Protein AF-A0A392MYW1-F1 (afdb_monomer_lite)

Foldseek 3Di:
DQLFAQDDDPVLCVVNDDDDVVLLVCLCVVLLVCLQPDDDFLVVNVCVQVVRVSSVVNVVSVVSSVVVNCVSNDDDPVSVVLVVVLVVVCVVCVVVSNQVVFWNSNLVVVLVVLVVQLNVRNNVSDPVCPVVNVVSVVVNSCSCPPPTGDPVPD

Organism: NCBI:txid97028

pLDDT: mean 86.62, std 12.48, range [35.97, 96.0]

Radius of gyration: 15.98 Å; chains: 1; bounding box: 40×27×40 Å

Sequence (154 aa):
MDLMMMPVSSELFSGKVLWPIFLLANKFSTALTIAKDFEGKEEALVRKISKDKYMFYAVRECYQSLKYVLEILIVGSQEKRIIRDILSEIEKSIEETTLLKNFNMKVLPALHVKVIELAELLIEGDKDNRHKVAKALLDMFELVTNDMMDDSRY

Secondary structure (DSSP, 8-state):
--TTS----GGGGTT-----HHHHTTHHHHHHHHHHT--S-HHHHHHHHHTSHHHHHHHHHHHHHHHHHHHHH---HHHHHHHHHHHHHHHHHHHTT-HHHHB-TTSHHHHHHHHHHHHHHHHH--GGGHHHHHHHHHHHHHIIIIIIB--TT-

InterPro domains:
  IPR058851 Callose synthase, helical domain [PF25968] (20-152)

Structure (mmCIF, N/CA/C/O backbone):
data_AF-A0A392MYW1-F1
#
_entry.id   AF-A0A392MYW1-F1
#
loop_
_atom_site.group_PDB
_atom_site.id
_atom_site.type_symbol
_atom_site.label_atom_id
_atom_site.label_alt_id
_atom_site.label_comp_id
_atom_site.label_asym_id
_atom_site.label_entity_id
_atom_site.label_seq_id
_atom_site.pdbx_PDB_ins_code
_atom_site.Cartn_x
_atom_site.Cartn_y
_atom_site.Cartn_z
_atom_site.occupancy
_atom_site.B_iso_or_equiv
_atom_site.auth_seq_id
_atom_site.auth_comp_id
_atom_site.auth_asym_id
_atom_site.auth_atom_id
_atom_site.pdbx_PDB_model_num
ATOM 1 N N . MET A 1 1 ? 18.291 9.947 -16.532 1.00 43.84 1 MET A N 1
ATOM 2 C CA . MET A 1 1 ? 17.113 9.283 -17.148 1.00 43.84 1 MET A CA 1
ATOM 3 C C . MET A 1 1 ? 17.084 7.912 -16.506 1.00 43.84 1 MET A C 1
ATOM 5 O O . MET A 1 1 ? 17.708 6.990 -17.010 1.00 43.84 1 MET A O 1
ATOM 9 N N . ASP A 1 2 ? 16.449 7.836 -15.340 1.00 56.50 2 ASP A N 1
ATOM 10 C CA . ASP A 1 2 ? 16.609 6.738 -14.374 1.00 56.50 2 ASP A CA 1
ATOM 11 C C . ASP A 1 2 ? 15.255 6.089 -14.079 1.00 56.50 2 ASP A C 1
ATOM 13 O O . ASP A 1 2 ? 14.973 5.666 -12.968 1.00 56.50 2 ASP A O 1
ATOM 17 N N . LEU A 1 3 ? 14.397 6.018 -15.103 1.00 58.12 3 LEU A N 1
ATOM 18 C CA . LEU A 1 3 ? 13.005 5.558 -15.010 1.00 58.12 3 LEU A CA 1
ATOM 19 C C . LEU A 1 3 ? 12.863 4.077 -14.589 1.00 58.12 3 LEU A C 1
ATOM 21 O O . LEU A 1 3 ? 11.754 3.585 -14.438 1.00 58.12 3 LEU A O 1
ATOM 25 N N . MET A 1 4 ? 13.985 3.373 -14.429 1.00 66.00 4 MET A N 1
ATOM 26 C CA . MET A 1 4 ? 14.090 1.944 -14.126 1.00 66.00 4 MET A CA 1
ATOM 27 C C . MET A 1 4 ? 14.947 1.661 -12.888 1.00 66.00 4 MET A C 1
ATOM 29 O O . MET A 1 4 ? 15.227 0.506 -12.598 1.00 66.00 4 MET A O 1
ATOM 33 N N . MET A 1 5 ? 15.379 2.706 -12.185 1.00 65.94 5 MET A N 1
ATOM 34 C CA . MET A 1 5 ? 16.123 2.590 -10.939 1.00 65.94 5 MET A CA 1
ATOM 35 C C . MET A 1 5 ? 15.220 3.010 -9.789 1.00 65.94 5 MET A C 1
ATOM 37 O O . MET A 1 5 ? 14.347 3.866 -9.957 1.00 65.94 5 MET A O 1
ATOM 41 N N . MET A 1 6 ? 15.476 2.474 -8.598 1.00 75.44 6 MET A N 1
ATOM 42 C CA . MET A 1 6 ? 14.918 3.041 -7.377 1.00 75.44 6 MET A CA 1
ATOM 43 C C . MET A 1 6 ? 15.258 4.539 -7.343 1.00 75.44 6 MET A C 1
ATOM 45 O O . MET A 1 6 ? 16.438 4.889 -7.456 1.00 75.44 6 MET A O 1
ATOM 49 N N . PRO A 1 7 ? 14.275 5.445 -7.208 1.00 64.38 7 PRO A N 1
ATOM 50 C CA . PRO A 1 7 ? 14.600 6.844 -7.024 1.00 64.38 7 PRO A CA 1
ATOM 51 C C . PRO A 1 7 ? 15.378 6.976 -5.712 1.00 64.38 7 PRO A C 1
ATOM 53 O O . PRO A 1 7 ? 14.924 6.512 -4.668 1.00 64.38 7 PRO A O 1
ATOM 56 N N . VAL A 1 8 ? 16.560 7.594 -5.770 1.00 63.81 8 VAL A N 1
ATOM 57 C CA . VAL A 1 8 ? 17.413 7.894 -4.606 1.00 63.81 8 VAL A CA 1
ATOM 58 C C . VAL A 1 8 ? 17.746 9.390 -4.614 1.00 63.81 8 VAL A C 1
ATOM 60 O O . VAL A 1 8 ? 18.898 9.798 -4.693 1.00 63.81 8 VAL A O 1
ATOM 63 N N . SER A 1 9 ? 16.727 10.250 -4.633 1.00 56.72 9 SER A N 1
ATOM 64 C CA . SER A 1 9 ? 16.914 11.698 -4.523 1.00 56.72 9 SER A CA 1
ATOM 65 C C . SER A 1 9 ? 16.953 12.134 -3.054 1.00 56.72 9 SER A C 1
ATOM 67 O O . SER A 1 9 ? 16.200 11.650 -2.215 1.00 56.72 9 SER A O 1
ATOM 69 N N . SER A 1 10 ? 17.790 13.115 -2.722 1.00 55.34 10 SER A N 1
ATOM 70 C CA . SER A 1 10 ? 17.700 13.854 -1.449 1.00 55.34 10 SER A CA 1
ATOM 71 C C . SER A 1 10 ? 16.330 14.533 -1.264 1.00 55.34 10 SER A C 1
ATOM 73 O O . SER A 1 10 ? 15.911 14.813 -0.142 1.00 55.34 10 SER A O 1
ATOM 75 N N . GLU A 1 11 ? 15.603 14.740 -2.363 1.00 53.66 11 GLU A N 1
ATOM 76 C CA . GLU A 1 11 ? 14.234 15.253 -2.422 1.00 53.66 11 GLU A CA 1
ATOM 77 C C . GLU A 1 11 ? 13.181 14.249 -1.911 1.00 53.66 11 GLU A C 1
ATOM 79 O O . GLU A 1 11 ? 12.173 14.696 -1.368 1.00 53.66 11 GLU A O 1
ATOM 84 N N . LEU A 1 12 ? 13.420 12.924 -1.980 1.00 53.72 12 LEU A N 1
ATOM 85 C CA . LEU A 1 12 ? 12.542 11.882 -1.394 1.00 53.72 12 LEU A CA 1
ATOM 86 C C . LEU A 1 12 ? 12.238 12.123 0.083 1.00 53.72 12 LEU A C 1
ATOM 88 O O . LEU A 1 12 ? 11.158 11.795 0.582 1.00 53.72 12 LEU A O 1
ATOM 92 N N . PHE A 1 13 ? 13.239 12.651 0.781 1.00 55.78 13 PHE A N 1
ATOM 93 C CA . PHE A 1 13 ? 13.281 12.742 2.233 1.00 55.78 13 PHE A CA 1
ATOM 94 C C . PHE A 1 13 ? 13.339 14.191 2.716 1.00 55.78 13 PHE A C 1
ATOM 96 O O . PHE A 1 13 ? 13.375 14.436 3.922 1.00 55.78 13 PHE A O 1
ATOM 103 N N . SER A 1 14 ? 13.314 15.164 1.799 1.00 55.22 14 SER A N 1
ATOM 104 C CA . SER A 1 14 ? 13.316 16.580 2.156 1.00 55.22 14 SER A CA 1
ATOM 105 C C . SER A 1 14 ? 12.050 16.908 2.953 1.00 55.22 14 SER A C 1
ATOM 107 O O . SER A 1 14 ? 10.932 16.841 2.445 1.00 55.22 14 SER A O 1
ATOM 109 N N . GLY A 1 15 ? 12.222 17.183 4.248 1.00 61.62 15 GLY A N 1
ATOM 110 C CA . GLY A 1 15 ? 11.127 17.454 5.185 1.00 61.62 15 GLY A CA 1
ATOM 111 C C . GLY A 1 15 ? 10.420 16.219 5.764 1.00 61.62 15 GLY A C 1
ATOM 112 O O . GLY A 1 15 ? 9.468 16.387 6.526 1.00 61.62 15 GLY A O 1
ATOM 113 N N . LYS A 1 16 ? 10.869 14.992 5.461 1.00 66.00 16 LYS A N 1
ATOM 114 C CA . LYS A 1 16 ? 10.334 13.756 6.058 1.00 66.00 16 LYS A CA 1
ATOM 115 C C . LYS A 1 16 ? 11.367 13.148 7.007 1.00 66.00 16 LYS A C 1
ATOM 117 O O . LYS A 1 16 ? 12.503 12.890 6.625 1.00 66.00 16 LYS A O 1
ATOM 122 N N . VAL A 1 17 ? 10.968 12.917 8.258 1.00 68.31 17 VAL A N 1
ATOM 123 C CA . VAL A 1 17 ? 11.762 12.108 9.192 1.00 68.31 17 VAL A CA 1
ATOM 124 C C . VAL A 1 17 ? 11.755 10.685 8.652 1.00 68.31 17 VAL A C 1
ATOM 126 O O . VAL A 1 17 ? 10.673 10.145 8.465 1.00 68.31 17 VAL A O 1
ATOM 129 N N . LEU A 1 18 ? 12.935 10.126 8.385 1.00 76.69 18 LEU A N 1
ATOM 130 C CA . LEU A 1 18 ? 13.121 8.697 8.166 1.00 76.69 18 LEU A CA 1
ATOM 131 C C . LEU A 1 18 ? 13.545 8.064 9.480 1.00 76.69 18 LEU A C 1
ATOM 133 O O . LEU A 1 18 ? 14.651 8.319 9.970 1.00 76.69 18 LEU A O 1
ATOM 137 N N . TRP A 1 19 ? 12.681 7.245 10.066 1.00 81.38 19 TRP A N 1
ATOM 138 C CA . TRP A 1 19 ? 13.060 6.515 11.262 1.00 81.38 19 TRP A CA 1
ATOM 139 C C . TRP A 1 19 ? 14.113 5.455 10.921 1.00 81.38 19 TR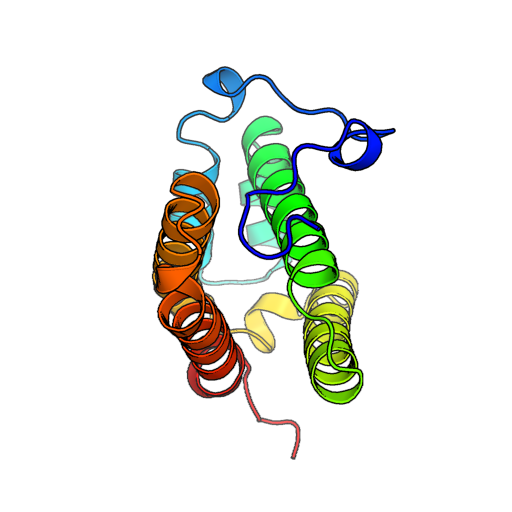P A C 1
ATOM 141 O O . TRP A 1 19 ? 13.972 4.718 9.943 1.00 81.38 19 TRP A O 1
ATOM 151 N N . PRO A 1 20 ? 15.174 5.333 11.736 1.00 83.25 20 PRO A N 1
ATOM 152 C CA . PRO A 1 20 ? 16.135 4.253 11.592 1.00 83.25 20 PRO A CA 1
ATOM 153 C C . PRO A 1 20 ? 15.453 2.885 11.469 1.00 83.25 20 PRO A C 1
ATOM 155 O O . PRO A 1 20 ? 14.607 2.537 12.293 1.00 83.25 20 PRO A O 1
ATOM 158 N N . ILE A 1 21 ? 15.863 2.086 10.477 1.00 82.81 21 ILE A N 1
ATOM 159 C CA . ILE A 1 21 ? 15.223 0.801 10.132 1.00 82.81 21 ILE A CA 1
ATOM 160 C C . ILE A 1 21 ? 15.099 -0.124 11.350 1.00 82.81 21 ILE A C 1
ATOM 162 O O . ILE A 1 21 ? 14.087 -0.798 11.512 1.00 82.81 21 ILE A O 1
ATOM 166 N N . PHE A 1 22 ? 16.083 -0.123 12.255 1.00 85.69 22 PHE A N 1
ATOM 167 C CA . PHE A 1 22 ? 16.040 -0.949 13.465 1.00 85.69 22 PHE A CA 1
ATOM 168 C C . PHE A 1 22 ? 14.883 -0.591 14.419 1.00 85.69 22 PHE A C 1
ATOM 170 O O . PHE A 1 22 ? 14.426 -1.456 15.158 1.00 85.69 22 PHE A O 1
ATOM 177 N N . LEU A 1 23 ? 14.384 0.652 14.400 1.00 85.56 23 LEU A N 1
ATOM 178 C CA . LEU A 1 23 ? 13.204 1.070 15.172 1.00 85.56 23 LEU A CA 1
ATOM 179 C C . LEU A 1 23 ? 11.900 0.595 14.524 1.00 85.56 23 LEU A C 1
ATOM 181 O O . LEU A 1 23 ? 10.906 0.375 15.216 1.00 85.56 23 LEU A O 1
ATOM 185 N N . LEU A 1 24 ? 11.915 0.434 13.200 1.00 87.56 24 LEU A N 1
ATOM 186 C CA . LEU A 1 24 ? 10.778 -0.018 12.399 1.00 87.56 24 LEU A CA 1
ATOM 187 C C . LEU A 1 24 ? 10.769 -1.535 12.179 1.00 87.56 24 LEU A C 1
ATOM 189 O O . LEU A 1 24 ? 9.783 -2.076 11.673 1.00 87.56 24 LEU A O 1
ATOM 193 N N . ALA A 1 25 ? 11.850 -2.225 12.554 1.00 85.56 25 ALA A N 1
ATOM 194 C CA . ALA A 1 25 ? 11.999 -3.663 12.402 1.00 85.56 25 ALA A CA 1
ATOM 195 C C . ALA A 1 25 ? 10.776 -4.378 12.985 1.00 85.56 25 ALA A C 1
ATOM 197 O O . ALA A 1 25 ? 10.383 -4.091 14.110 1.00 85.56 25 ALA A O 1
ATOM 198 N N . ASN A 1 26 ? 10.170 -5.274 12.199 1.00 88.44 26 ASN A N 1
ATOM 199 C CA . ASN A 1 26 ? 8.911 -5.990 12.462 1.00 88.44 26 ASN A CA 1
ATOM 200 C C . ASN A 1 26 ? 7.631 -5.145 12.611 1.00 88.44 26 ASN A C 1
ATOM 202 O O . ASN A 1 26 ? 6.538 -5.714 12.590 1.00 88.44 26 ASN A O 1
ATOM 206 N N . LYS A 1 27 ? 7.723 -3.816 12.729 1.00 93.19 27 LYS A N 1
ATOM 207 C CA . LYS A 1 27 ? 6.573 -2.943 12.992 1.00 93.19 27 LYS A CA 1
ATOM 208 C C . LYS A 1 27 ? 5.611 -2.906 11.820 1.00 93.19 27 LYS A C 1
ATOM 210 O O . LYS A 1 27 ? 4.412 -3.077 12.020 1.00 93.19 27 LYS A O 1
ATOM 215 N N . PHE A 1 28 ? 6.144 -2.760 10.609 1.00 91.62 28 PHE A N 1
ATOM 216 C CA . PHE A 1 28 ? 5.336 -2.783 9.395 1.00 91.62 28 PHE A CA 1
ATOM 217 C C . PHE A 1 28 ? 4.630 -4.132 9.216 1.00 91.62 28 PHE A C 1
ATOM 219 O O . PHE A 1 28 ? 3.412 -4.177 9.090 1.00 91.62 28 PHE A O 1
ATOM 226 N N . SER A 1 29 ? 5.372 -5.242 9.298 1.00 91.81 29 SER A N 1
ATOM 227 C CA . SER A 1 29 ? 4.802 -6.590 9.171 1.00 91.81 29 SER A CA 1
ATOM 228 C C . SER A 1 29 ? 3.747 -6.879 10.244 1.00 91.81 29 SER A C 1
ATOM 230 O O . SER A 1 29 ? 2.724 -7.488 9.954 1.00 91.81 29 SER A O 1
ATOM 232 N N . THR A 1 30 ? 3.951 -6.395 11.473 1.00 94.88 30 THR A N 1
ATOM 233 C CA . THR A 1 30 ? 2.952 -6.510 12.545 1.00 94.88 30 THR A CA 1
ATOM 234 C C . THR A 1 30 ? 1.701 -5.689 12.230 1.00 94.88 30 THR A C 1
ATOM 236 O O . THR A 1 30 ? 0.593 -6.195 12.392 1.00 94.88 30 THR A O 1
ATOM 239 N N . ALA A 1 31 ? 1.855 -4.449 11.753 1.00 96.00 31 ALA A N 1
ATOM 240 C CA . ALA A 1 31 ? 0.731 -3.606 11.345 1.00 96.00 31 ALA A CA 1
ATOM 241 C C . ALA A 1 31 ? -0.075 -4.243 10.206 1.00 96.00 31 ALA A C 1
ATOM 243 O O . ALA A 1 31 ? -1.302 -4.246 10.255 1.00 96.00 31 ALA A O 1
ATOM 244 N N . LEU A 1 32 ? 0.618 -4.828 9.226 1.00 95.12 32 LEU A N 1
ATOM 245 C CA . LEU A 1 32 ? 0.024 -5.533 8.095 1.00 95.12 32 LEU A CA 1
ATOM 246 C C . LEU A 1 32 ? -0.846 -6.708 8.561 1.00 95.12 32 LEU A C 1
ATOM 248 O O . LEU A 1 32 ? -2.001 -6.812 8.156 1.00 95.12 32 LEU A O 1
ATOM 252 N N . THR A 1 33 ? -0.327 -7.553 9.459 1.00 95.31 33 THR A N 1
ATOM 253 C CA . THR A 1 33 ? -1.097 -8.658 10.055 1.00 95.31 33 THR A CA 1
ATOM 254 C C . THR A 1 33 ? -2.283 -8.144 10.865 1.00 95.31 33 THR A C 1
ATOM 256 O O . THR A 1 33 ? -3.388 -8.660 10.731 1.00 95.31 33 THR A O 1
ATOM 259 N N . ILE A 1 34 ? -2.084 -7.091 11.671 1.00 95.81 34 ILE A N 1
ATOM 260 C CA . ILE A 1 34 ? -3.171 -6.477 12.440 1.00 95.81 34 ILE A CA 1
ATOM 261 C C . ILE A 1 34 ? -4.286 -6.003 11.513 1.00 95.81 34 ILE A C 1
ATOM 263 O O . ILE A 1 34 ? -5.432 -6.269 11.837 1.00 95.81 34 ILE A O 1
ATOM 267 N N . ALA A 1 35 ? -3.966 -5.315 10.412 1.00 95.19 35 ALA A N 1
ATOM 268 C CA . ALA A 1 35 ? -4.949 -4.783 9.471 1.00 95.19 35 ALA A CA 1
ATOM 269 C C . ALA A 1 35 ? -5.699 -5.893 8.724 1.00 95.19 35 ALA A C 1
ATOM 271 O O . ALA A 1 35 ? -6.920 -5.830 8.607 1.00 95.19 35 ALA A O 1
ATOM 272 N N . LYS A 1 36 ? -4.980 -6.924 8.266 1.00 94.94 36 LYS A N 1
ATOM 273 C CA . LYS A 1 36 ? -5.550 -8.080 7.561 1.00 94.94 36 LYS A CA 1
ATOM 274 C C . LYS A 1 36 ? -6.597 -8.816 8.403 1.00 94.94 36 LYS A C 1
ATOM 276 O O . LYS A 1 36 ? -7.668 -9.142 7.898 1.00 94.94 36 LYS A O 1
ATOM 281 N N . ASP A 1 37 ? -6.268 -9.084 9.664 1.00 94.56 37 ASP A N 1
ATOM 282 C CA . ASP A 1 37 ? -7.102 -9.875 10.574 1.00 94.56 37 ASP A CA 1
ATOM 283 C C . ASP A 1 37 ? -8.002 -8.982 11.454 1.00 94.56 37 ASP A C 1
ATOM 285 O O . ASP A 1 37 ? -8.554 -9.437 12.459 1.00 94.56 37 ASP A O 1
ATOM 289 N N . PHE A 1 38 ? -8.116 -7.684 11.137 1.00 94.75 38 PHE A N 1
ATOM 290 C CA . PHE A 1 38 ? -8.897 -6.759 11.946 1.00 94.75 38 PHE A CA 1
ATOM 291 C C . PHE A 1 38 ? -10.395 -6.936 11.711 1.00 94.75 38 PHE A C 1
ATOM 293 O O . PHE A 1 38 ? -10.884 -6.828 10.590 1.00 94.75 38 PHE A O 1
ATOM 300 N N . GLU A 1 39 ? -11.136 -7.078 12.804 1.00 91.00 39 GLU A N 1
ATOM 301 C CA . GLU A 1 39 ? -12.591 -7.021 12.813 1.00 91.00 39 GLU A CA 1
ATOM 302 C C . GLU A 1 39 ? -13.046 -5.949 13.807 1.00 91.00 39 GLU A C 1
ATOM 304 O O . GLU A 1 39 ? -12.546 -5.861 14.933 1.00 91.00 39 GLU A O 1
ATOM 309 N N . GLY A 1 40 ? -14.001 -5.116 13.394 1.00 91.94 40 GLY A N 1
ATOM 310 C CA . GLY A 1 40 ? -14.576 -4.064 14.226 1.00 91.94 40 GLY A CA 1
ATOM 311 C C . GLY A 1 40 ? -14.519 -2.686 13.578 1.00 91.94 40 GLY A C 1
ATOM 312 O O . GLY A 1 40 ? -14.408 -2.551 12.363 1.00 91.94 40 GLY A O 1
ATOM 313 N N . LYS A 1 41 ? -14.627 -1.644 14.408 1.00 92.56 41 LYS A N 1
ATOM 314 C CA . LYS A 1 41 ? -14.648 -0.256 13.936 1.00 92.56 41 LYS A CA 1
ATOM 315 C C . LYS A 1 41 ? -13.245 0.265 13.633 1.00 92.56 41 LYS A C 1
ATOM 317 O O . LYS A 1 41 ? -12.301 -0.017 14.374 1.00 92.56 41 LYS A O 1
ATOM 322 N N . GLU A 1 42 ? -13.127 1.086 12.600 1.00 92.62 42 GLU A N 1
ATOM 323 C CA . GLU A 1 42 ? -11.854 1.630 12.128 1.00 92.62 42 GLU A CA 1
ATOM 324 C C . GLU A 1 42 ? -11.112 2.458 13.184 1.00 92.62 42 GLU A C 1
ATOM 326 O O . GLU A 1 42 ? -9.893 2.345 13.306 1.00 92.62 42 GLU A O 1
ATOM 331 N N . GLU A 1 43 ? -11.811 3.186 14.059 1.00 93.44 43 GLU A N 1
ATOM 332 C CA . GLU A 1 43 ? -11.150 3.951 15.122 1.00 93.44 43 GLU A CA 1
ATOM 333 C C . GLU A 1 43 ? -10.407 3.033 16.101 1.00 93.44 43 GLU A C 1
ATOM 335 O O . GLU A 1 43 ? -9.406 3.425 16.703 1.00 93.44 43 GLU A O 1
ATOM 340 N N . ALA A 1 44 ? -10.881 1.796 16.287 1.00 94.75 44 ALA A N 1
ATOM 341 C CA . ALA A 1 44 ? -10.188 0.810 17.106 1.00 94.75 44 ALA A CA 1
ATOM 342 C C . ALA A 1 44 ? -8.936 0.259 16.403 1.00 94.75 44 ALA A C 1
ATOM 344 O O . ALA A 1 44 ? -7.933 0.037 17.086 1.00 94.75 44 ALA A O 1
ATOM 345 N N . LEU A 1 45 ? -8.948 0.119 15.072 1.00 94.00 45 LEU A N 1
ATOM 346 C CA . LEU A 1 45 ? -7.757 -0.228 14.291 1.00 94.00 45 LEU A CA 1
ATOM 347 C C . LEU A 1 45 ? -6.711 0.882 14.386 1.00 94.00 45 LEU A C 1
ATOM 349 O O . LEU A 1 45 ? -5.566 0.616 14.756 1.00 94.00 45 LEU A O 1
ATOM 353 N N . VAL A 1 46 ? -7.120 2.130 14.138 1.00 92.19 46 VAL A N 1
ATOM 354 C CA . VAL A 1 46 ? -6.238 3.300 14.223 1.00 92.19 46 VAL A CA 1
ATOM 355 C C . VAL A 1 46 ? -5.628 3.401 15.618 1.00 92.19 46 VAL A C 1
ATOM 357 O O . VAL A 1 46 ? -4.411 3.535 15.737 1.00 92.19 46 VAL A O 1
ATOM 360 N N . ARG A 1 47 ? -6.418 3.244 16.690 1.00 93.75 47 ARG A N 1
ATOM 361 C CA . ARG A 1 47 ? -5.888 3.191 18.066 1.00 93.75 47 ARG A CA 1
ATOM 362 C C . ARG A 1 47 ? -4.907 2.039 18.283 1.00 93.75 47 ARG A C 1
ATOM 364 O O . ARG A 1 47 ? -3.905 2.229 18.969 1.00 93.75 47 ARG A O 1
ATOM 371 N N . LYS A 1 48 ? -5.175 0.854 17.725 1.00 94.56 48 LYS A N 1
ATOM 372 C CA . LYS A 1 48 ? -4.312 -0.327 17.874 1.00 94.56 48 LYS A CA 1
ATOM 373 C C . LYS A 1 48 ? -2.955 -0.126 17.199 1.00 94.56 48 LYS A C 1
ATOM 375 O O . LYS A 1 48 ? -1.941 -0.399 17.834 1.00 94.56 48 LYS A O 1
ATOM 380 N N . ILE A 1 49 ? -2.938 0.412 15.979 1.00 93.94 49 ILE A N 1
ATOM 381 C CA . ILE A 1 49 ? -1.708 0.757 15.248 1.00 93.94 49 ILE A CA 1
ATOM 382 C C . ILE A 1 49 ? -0.973 1.910 15.945 1.00 93.94 49 ILE A C 1
ATOM 384 O O . ILE A 1 49 ? 0.237 1.851 16.139 1.00 93.94 49 ILE A O 1
ATOM 388 N N . SER A 1 50 ? -1.706 2.933 16.391 1.00 92.19 50 SER A N 1
ATOM 389 C CA . SER A 1 50 ? -1.128 4.150 16.983 1.00 92.19 50 SER A CA 1
ATOM 390 C C . SER A 1 50 ? -0.608 3.963 18.409 1.00 92.19 50 SER A C 1
ATOM 392 O O . SER A 1 50 ? 0.097 4.830 18.926 1.00 92.19 50 SER A O 1
ATOM 394 N N . LYS A 1 51 ? -0.933 2.838 19.059 1.00 93.56 51 LYS A N 1
ATOM 395 C CA . LYS A 1 51 ? -0.407 2.489 20.385 1.00 93.56 51 LYS A CA 1
ATOM 396 C C . LYS A 1 51 ? 1.118 2.367 20.374 1.00 93.56 51 LYS A C 1
ATOM 398 O O . LYS A 1 51 ? 1.766 2.732 21.352 1.00 93.56 51 LYS A O 1
ATOM 403 N N . ASP A 1 52 ? 1.679 1.869 19.276 1.00 93.06 52 ASP A N 1
ATOM 404 C CA . ASP A 1 52 ? 3.116 1.853 19.033 1.00 93.06 52 ASP A CA 1
ATOM 405 C C . ASP A 1 52 ? 3.459 2.951 18.020 1.00 93.06 52 ASP A C 1
ATOM 407 O O . ASP A 1 52 ? 3.131 2.863 16.837 1.00 93.06 52 ASP A O 1
ATOM 411 N N . LYS A 1 53 ? 4.140 4.003 18.488 1.00 91.56 53 LYS A N 1
ATOM 412 C CA . LYS A 1 53 ? 4.519 5.143 17.642 1.00 91.56 53 LYS A CA 1
ATOM 413 C C . LYS A 1 53 ? 5.344 4.704 16.431 1.00 91.56 53 LYS A C 1
ATOM 415 O O . LYS A 1 53 ? 5.133 5.232 15.346 1.00 91.56 53 LYS A O 1
ATOM 420 N N . TYR A 1 54 ? 6.234 3.723 16.587 1.00 91.62 54 TYR A N 1
ATOM 421 C CA . TYR A 1 54 ? 7.061 3.227 15.485 1.00 91.62 54 TYR A CA 1
ATOM 422 C C . TYR A 1 54 ? 6.259 2.393 14.489 1.00 91.62 54 TYR A C 1
ATOM 424 O O . TYR A 1 54 ? 6.563 2.409 13.303 1.00 91.62 54 TYR A O 1
ATOM 432 N N . MET A 1 55 ? 5.196 1.723 14.938 1.00 94.12 55 MET A N 1
ATOM 433 C CA . MET A 1 55 ? 4.247 1.059 14.043 1.00 94.12 55 MET A CA 1
ATOM 434 C C . MET A 1 55 ? 3.464 2.059 13.202 1.00 94.12 55 MET A C 1
ATOM 436 O O . MET A 1 55 ? 3.401 1.911 11.983 1.00 94.12 55 MET A O 1
ATOM 440 N N . PHE A 1 56 ? 2.940 3.112 13.830 1.00 92.12 56 PHE A N 1
ATOM 441 C CA . PHE A 1 56 ? 2.294 4.206 13.109 1.00 92.12 56 PHE A CA 1
ATOM 442 C C . PHE A 1 56 ? 3.238 4.854 12.088 1.00 92.12 56 PHE A C 1
ATOM 444 O O . PHE A 1 56 ? 2.860 5.062 10.934 1.00 92.12 56 PHE A O 1
ATOM 451 N N . TYR A 1 57 ? 4.482 5.130 12.484 1.00 90.81 57 TYR A N 1
ATOM 452 C CA . TYR A 1 57 ? 5.467 5.704 11.577 1.00 90.81 57 TYR A CA 1
ATOM 453 C C . TYR A 1 57 ? 5.855 4.758 10.441 1.00 90.81 57 TYR A C 1
ATOM 455 O O . TYR A 1 57 ? 5.903 5.213 9.305 1.00 90.81 57 TYR A O 1
ATOM 463 N N . ALA A 1 58 ? 6.034 3.459 10.699 1.00 92.31 58 ALA A N 1
ATOM 464 C CA . ALA A 1 58 ? 6.338 2.478 9.657 1.00 92.31 58 ALA A CA 1
ATOM 465 C C . ALA A 1 58 ? 5.258 2.445 8.562 1.00 92.31 58 ALA A C 1
ATOM 467 O O . ALA A 1 58 ? 5.575 2.454 7.374 1.00 92.31 58 ALA A O 1
ATOM 468 N N . VAL A 1 59 ? 3.978 2.442 8.956 1.00 93.00 59 VAL A N 1
ATOM 469 C CA . VAL A 1 59 ? 2.851 2.466 8.009 1.00 93.00 59 VAL A CA 1
ATOM 470 C C . VAL A 1 59 ? 2.843 3.771 7.214 1.00 93.00 59 VAL A C 1
ATOM 472 O O . VAL A 1 59 ? 2.744 3.752 5.987 1.00 93.00 59 VAL A O 1
ATOM 475 N N . ARG A 1 60 ? 2.989 4.910 7.903 1.00 90.56 60 ARG A N 1
ATOM 476 C CA . ARG A 1 60 ? 2.966 6.233 7.271 1.00 90.56 60 ARG A CA 1
ATOM 477 C C . ARG A 1 60 ? 4.124 6.422 6.293 1.00 90.56 60 ARG A C 1
ATOM 479 O O . ARG A 1 60 ? 3.899 6.913 5.192 1.00 90.56 60 ARG A O 1
ATOM 486 N N . GLU A 1 61 ? 5.341 6.059 6.681 1.00 88.44 61 GLU A N 1
ATOM 487 C CA . GLU A 1 61 ? 6.519 6.166 5.820 1.00 88.44 61 GLU A CA 1
ATOM 488 C C . GLU A 1 61 ? 6.387 5.276 4.590 1.00 88.44 61 GLU A C 1
ATOM 490 O O . GLU A 1 61 ? 6.550 5.773 3.480 1.00 88.44 61 GLU A O 1
ATOM 495 N N . CYS A 1 62 ? 5.998 4.008 4.760 1.00 90.06 62 CYS A N 1
ATOM 496 C CA . CYS A 1 62 ? 5.811 3.089 3.639 1.00 90.06 62 CYS A CA 1
ATOM 497 C C . CYS A 1 62 ? 4.789 3.622 2.623 1.00 90.06 62 CYS A C 1
ATOM 499 O O . CYS A 1 62 ? 5.083 3.677 1.428 1.00 90.06 62 CYS A O 1
ATOM 501 N N . TYR A 1 63 ? 3.628 4.097 3.092 1.00 91.81 63 TYR A N 1
ATOM 502 C CA . TYR A 1 63 ? 2.606 4.679 2.218 1.00 91.81 63 TYR A CA 1
ATOM 503 C C . TYR 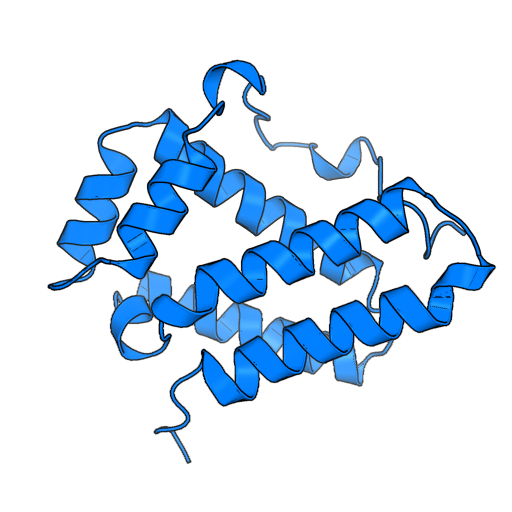A 1 63 ? 3.135 5.898 1.447 1.00 91.81 63 TYR A C 1
ATOM 505 O O . TYR A 1 63 ? 2.951 6.013 0.237 1.00 91.81 63 TYR A O 1
ATOM 513 N N . GLN A 1 64 ? 3.848 6.796 2.130 1.00 88.38 64 GLN A N 1
ATOM 514 C CA . GLN A 1 64 ? 4.408 8.000 1.515 1.00 88.38 64 GLN A CA 1
ATOM 515 C C . GLN A 1 64 ? 5.526 7.695 0.512 1.00 88.38 64 GLN A C 1
ATOM 517 O O . GLN A 1 64 ? 5.604 8.359 -0.523 1.00 88.38 64 GLN A O 1
ATOM 522 N N . SER A 1 65 ? 6.375 6.711 0.803 1.00 87.12 65 SER A N 1
ATOM 523 C CA . SER A 1 65 ? 7.419 6.250 -0.110 1.00 87.12 65 SER A CA 1
ATOM 524 C C . SER A 1 65 ? 6.818 5.618 -1.361 1.00 87.12 65 SER A C 1
ATOM 526 O O . SER A 1 65 ? 7.238 5.954 -2.465 1.00 87.12 65 SER A O 1
ATOM 528 N N . LEU 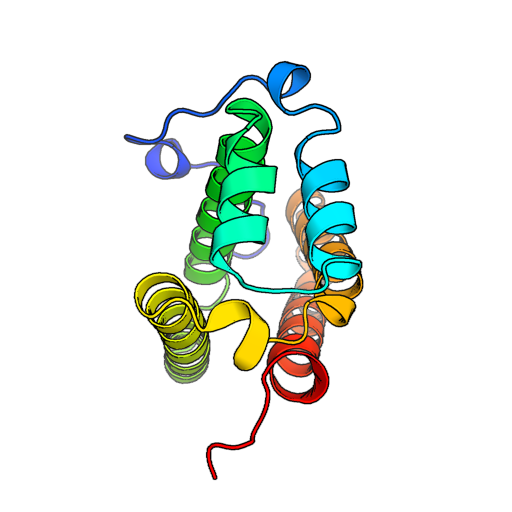A 1 66 ? 5.789 4.776 -1.211 1.00 90.94 66 LEU A N 1
ATOM 529 C CA . LEU A 1 66 ? 5.116 4.151 -2.347 1.00 90.94 66 LEU A CA 1
ATOM 530 C C . LEU A 1 66 ? 4.469 5.193 -3.268 1.00 90.94 66 LEU A C 1
ATOM 532 O O . LEU A 1 66 ? 4.697 5.153 -4.474 1.00 90.94 66 LEU A O 1
ATOM 536 N N . LYS A 1 67 ? 3.730 6.166 -2.713 1.00 90.44 67 LYS A N 1
ATOM 537 C CA . LYS A 1 67 ? 3.138 7.268 -3.495 1.00 90.44 67 LYS A CA 1
ATOM 538 C C . LYS A 1 67 ? 4.170 7.968 -4.378 1.00 90.44 67 LYS A C 1
ATOM 540 O O . LYS A 1 67 ? 3.922 8.193 -5.558 1.00 90.44 67 LYS A O 1
ATOM 545 N N . TYR A 1 68 ? 5.320 8.298 -3.800 1.00 85.81 68 TYR A N 1
ATOM 546 C CA . TYR A 1 68 ? 6.376 9.011 -4.508 1.00 85.81 68 TYR A CA 1
ATOM 547 C C . TYR A 1 68 ? 7.029 8.153 -5.598 1.00 85.81 68 TYR A C 1
ATOM 549 O O . TYR A 1 68 ? 7.248 8.627 -6.710 1.00 85.81 68 TYR A O 1
ATOM 557 N N . VAL A 1 69 ? 7.304 6.878 -5.305 1.00 88.44 69 VAL A N 1
ATOM 558 C CA . VAL A 1 69 ? 7.833 5.938 -6.305 1.00 88.44 69 VAL A CA 1
ATOM 559 C C . VAL A 1 69 ? 6.875 5.837 -7.493 1.00 88.44 69 VAL A C 1
ATOM 561 O O . VAL A 1 69 ? 7.306 5.971 -8.636 1.00 88.44 69 VAL A O 1
ATOM 564 N N . LEU A 1 70 ? 5.571 5.693 -7.244 1.00 89.56 70 LEU A N 1
ATOM 565 C CA . LEU A 1 70 ? 4.561 5.654 -8.305 1.00 89.56 70 LEU A CA 1
ATOM 566 C C . LEU A 1 70 ? 4.518 6.961 -9.117 1.00 89.56 70 LEU A C 1
ATOM 568 O O . LEU A 1 70 ? 4.432 6.921 -10.342 1.00 89.56 70 LEU A O 1
ATOM 572 N N . GLU A 1 71 ? 4.634 8.121 -8.470 1.00 85.75 71 GLU A N 1
ATOM 573 C CA . GLU A 1 71 ? 4.654 9.419 -9.156 1.00 85.75 71 GLU A CA 1
ATOM 574 C C . GLU A 1 71 ? 5.827 9.565 -10.142 1.00 85.75 71 GLU A C 1
ATOM 576 O O . GLU A 1 71 ? 5.673 10.185 -11.200 1.00 85.75 71 GLU A O 1
ATOM 581 N N . ILE A 1 72 ? 6.979 8.969 -9.816 1.00 84.44 72 ILE A N 1
ATOM 582 C CA . ILE A 1 72 ? 8.160 8.945 -10.686 1.00 84.44 72 ILE A CA 1
ATOM 583 C C . ILE A 1 72 ? 8.006 7.930 -11.819 1.00 84.44 72 ILE A C 1
ATOM 585 O O . ILE A 1 72 ? 8.319 8.248 -12.968 1.00 84.44 72 ILE A O 1
ATOM 589 N N . LEU A 1 73 ? 7.560 6.710 -11.506 1.00 86.50 73 LEU A N 1
ATOM 590 C CA . LEU A 1 73 ? 7.526 5.611 -12.473 1.00 86.50 73 LEU A CA 1
ATOM 591 C C . LEU A 1 73 ? 6.451 5.795 -13.539 1.00 86.50 73 LEU A C 1
ATOM 593 O O . LEU A 1 73 ? 6.686 5.520 -14.718 1.00 86.50 73 LEU A O 1
ATOM 597 N N . ILE A 1 74 ? 5.262 6.250 -13.148 1.00 85.69 74 ILE A N 1
ATOM 598 C CA . ILE A 1 74 ? 4.168 6.431 -14.093 1.00 85.69 74 ILE A CA 1
ATOM 599 C C . ILE A 1 74 ? 4.353 7.765 -14.805 1.00 85.69 74 ILE A C 1
ATOM 601 O O . ILE A 1 74 ? 4.227 8.817 -14.198 1.00 85.69 74 ILE A O 1
ATOM 605 N N . VAL A 1 75 ? 4.628 7.733 -16.111 1.00 82.38 75 VAL A N 1
ATOM 606 C CA . VAL A 1 75 ? 4.835 8.940 -16.937 1.00 82.38 75 VAL A CA 1
ATOM 607 C C . VAL A 1 75 ? 3.570 9.343 -17.701 1.00 82.38 75 VAL A C 1
ATOM 609 O O . VAL A 1 75 ? 3.332 10.537 -17.895 1.00 82.38 75 VAL A O 1
ATOM 612 N N . GLY A 1 76 ? 2.753 8.368 -18.109 1.00 84.50 76 GLY A N 1
ATOM 613 C CA . GLY A 1 76 ? 1.562 8.580 -18.933 1.00 84.50 76 GLY A CA 1
ATOM 614 C C . GLY A 1 76 ? 0.465 9.368 -18.213 1.00 84.50 76 GLY A C 1
ATOM 615 O O . GLY A 1 76 ? 0.224 9.198 -17.018 1.00 84.50 76 GLY A O 1
ATOM 616 N N . SER A 1 77 ? -0.169 10.306 -18.921 1.00 86.06 77 SER A N 1
ATOM 617 C CA . SER A 1 77 ? -1.126 11.249 -18.324 1.00 86.06 77 SER A CA 1
ATOM 618 C C . SER A 1 77 ? -2.408 10.568 -17.843 1.00 86.06 77 SER A C 1
ATOM 620 O O . SER A 1 77 ? -2.961 10.972 -16.817 1.00 86.06 77 SER A O 1
ATOM 622 N N . GLN A 1 78 ? -2.859 9.536 -18.558 1.00 87.56 78 GLN A N 1
ATOM 623 C CA . GLN A 1 78 ? -4.049 8.767 -18.217 1.00 87.56 78 GLN A CA 1
ATOM 624 C C . GLN A 1 78 ? -3.789 7.872 -17.002 1.00 87.56 78 GLN A C 1
ATOM 626 O O . GLN A 1 78 ? -4.547 7.912 -16.038 1.00 87.56 78 GLN A O 1
ATOM 631 N N . GLU A 1 79 ? -2.673 7.150 -16.997 1.00 86.25 79 GLU A N 1
ATOM 632 C CA . GLU A 1 79 ? -2.241 6.288 -15.898 1.00 86.25 79 GLU A CA 1
ATOM 633 C C . GLU A 1 79 ? -1.989 7.106 -14.626 1.00 86.25 79 GLU A C 1
ATOM 635 O O . GLU A 1 79 ? -2.432 6.729 -13.541 1.00 86.25 79 GLU A O 1
ATOM 640 N N . LYS A 1 80 ? -1.364 8.289 -14.752 1.00 88.50 80 LYS A N 1
ATOM 641 C CA . LYS A 1 80 ? -1.207 9.225 -13.628 1.00 88.50 80 LYS A CA 1
ATOM 642 C C . LYS A 1 80 ? -2.550 9.640 -13.040 1.00 88.50 80 LYS A C 1
ATOM 644 O O . LYS A 1 80 ? -2.658 9.764 -11.825 1.00 88.50 80 LYS A O 1
ATOM 649 N N . ARG A 1 81 ? -3.552 9.916 -13.880 1.00 90.56 81 ARG A N 1
ATOM 650 C CA . ARG A 1 81 ? -4.888 10.303 -13.409 1.00 90.56 81 ARG A CA 1
ATOM 651 C C . ARG A 1 81 ? -5.526 9.165 -12.622 1.00 90.56 81 ARG A C 1
ATOM 653 O O . ARG A 1 81 ? -5.929 9.385 -11.492 1.00 90.56 81 ARG A O 1
ATOM 660 N N . ILE A 1 82 ? -5.515 7.964 -13.186 1.00 89.00 82 ILE A N 1
ATOM 661 C CA . ILE A 1 82 ? -6.073 6.765 -12.560 1.00 89.00 82 ILE A CA 1
ATOM 662 C C . ILE A 1 82 ? -5.453 6.515 -11.173 1.00 89.00 82 ILE A C 1
ATOM 664 O O . ILE A 1 82 ? -6.167 6.313 -10.195 1.00 89.00 82 ILE A O 1
ATOM 668 N N . ILE A 1 83 ? -4.124 6.591 -11.055 1.00 90.19 83 ILE A N 1
ATOM 669 C CA . ILE A 1 83 ? -3.441 6.384 -9.768 1.00 90.19 83 ILE A CA 1
ATOM 670 C C . ILE A 1 83 ? -3.763 7.499 -8.774 1.00 90.19 83 ILE A C 1
ATOM 672 O O . ILE A 1 83 ? -3.946 7.224 -7.590 1.00 90.19 83 ILE A O 1
ATOM 676 N N . ARG A 1 84 ? -3.862 8.754 -9.228 1.00 91.25 84 ARG A N 1
ATOM 677 C CA . ARG A 1 84 ? -4.304 9.853 -8.359 1.00 91.25 84 ARG A CA 1
ATOM 678 C C . ARG A 1 84 ? -5.727 9.646 -7.859 1.00 91.25 84 ARG A C 1
ATOM 680 O O . ARG A 1 84 ? -5.966 9.920 -6.691 1.00 91.25 84 ARG A O 1
ATOM 687 N N . ASP A 1 85 ? -6.629 9.154 -8.702 1.00 91.88 85 ASP A N 1
ATOM 688 C CA . ASP A 1 85 ? -8.019 8.896 -8.323 1.00 91.88 85 ASP A CA 1
ATOM 689 C C . ASP A 1 85 ? -8.083 7.808 -7.230 1.00 91.88 85 ASP A C 1
ATOM 691 O O . ASP A 1 85 ? -8.730 8.009 -6.203 1.00 91.88 85 ASP A O 1
ATOM 695 N N . ILE A 1 86 ? -7.306 6.723 -7.365 1.00 92.44 86 ILE A N 1
ATOM 696 C CA . ILE A 1 86 ? -7.168 5.689 -6.319 1.00 92.44 86 ILE A CA 1
ATOM 697 C C . ILE A 1 86 ? -6.605 6.274 -5.021 1.00 92.44 86 ILE A C 1
ATOM 699 O O . ILE A 1 86 ? -7.166 6.066 -3.946 1.00 92.44 86 ILE A O 1
ATOM 703 N N . LEU A 1 87 ? -5.488 7.004 -5.099 1.00 93.00 87 LEU A N 1
ATOM 704 C CA . LEU A 1 87 ? -4.855 7.594 -3.917 1.00 93.00 87 LEU A CA 1
ATOM 705 C C . LEU A 1 87 ? -5.784 8.596 -3.222 1.00 93.00 87 LEU A C 1
ATOM 707 O O . LEU A 1 87 ? -5.822 8.636 -1.995 1.00 93.00 87 LEU A O 1
ATOM 711 N N . SER A 1 88 ? -6.557 9.363 -3.993 1.00 94.25 88 SER A N 1
ATOM 712 C CA . SER A 1 88 ? -7.552 10.296 -3.470 1.00 94.25 88 SER A CA 1
ATOM 713 C C . SER A 1 88 ? -8.695 9.571 -2.764 1.00 94.25 88 SER A C 1
ATOM 715 O O . SER A 1 88 ? -9.154 10.049 -1.731 1.00 94.25 88 SER A O 1
ATOM 717 N N . GLU A 1 89 ? -9.157 8.432 -3.283 1.00 94.12 89 GLU A N 1
ATOM 718 C CA . GLU A 1 89 ? -10.207 7.641 -2.631 1.00 94.12 89 GLU A CA 1
ATOM 719 C C . GLU A 1 89 ? -9.708 7.003 -1.326 1.00 94.12 89 GLU A C 1
ATOM 721 O O . GLU A 1 89 ? -10.440 6.974 -0.335 1.00 94.12 89 GLU A O 1
ATOM 726 N N . ILE A 1 90 ? -8.447 6.555 -1.290 1.00 93.94 90 ILE A N 1
ATOM 727 C CA . ILE A 1 90 ? -7.795 6.078 -0.060 1.00 93.94 90 ILE A CA 1
ATOM 728 C C . ILE A 1 90 ? -7.726 7.208 0.973 1.00 93.94 90 ILE A C 1
ATOM 730 O O . ILE A 1 90 ? -8.138 7.017 2.115 1.00 93.94 90 ILE A O 1
ATOM 734 N N . GLU A 1 91 ? -7.230 8.387 0.587 1.00 94.25 91 GLU A N 1
ATOM 735 C CA . GLU A 1 91 ? -7.104 9.543 1.486 1.00 94.25 91 GLU A CA 1
ATOM 736 C C . GLU A 1 91 ? -8.460 9.994 2.025 1.00 94.25 91 GLU A C 1
ATOM 738 O O . GLU A 1 91 ? -8.622 10.123 3.238 1.00 94.25 91 GLU A O 1
ATOM 743 N N . LYS A 1 92 ? -9.458 10.114 1.147 1.00 95.50 92 LYS A N 1
ATOM 744 C CA . LYS A 1 92 ? -10.835 10.421 1.531 1.00 95.50 92 LYS A C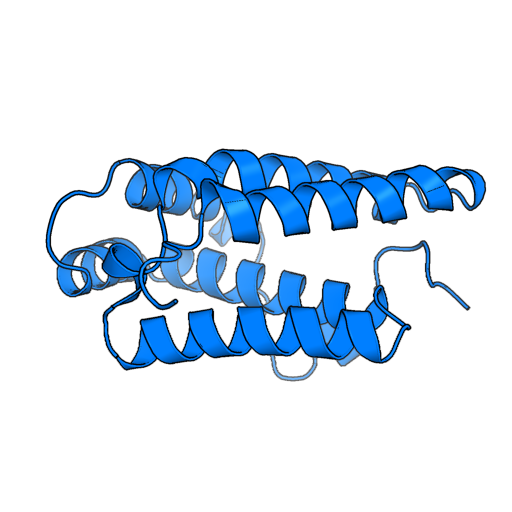A 1
ATOM 745 C C . LYS A 1 92 ? -11.400 9.380 2.498 1.00 95.50 92 LYS A C 1
ATOM 747 O O . LYS A 1 92 ? -12.006 9.738 3.501 1.00 95.50 92 LYS A O 1
ATOM 752 N N . SER A 1 93 ? -11.172 8.093 2.237 1.00 93.62 93 SER A N 1
ATOM 753 C CA . SER A 1 93 ? -11.659 7.022 3.111 1.00 93.62 93 SER A CA 1
ATOM 754 C C . SER A 1 93 ? -11.008 7.057 4.495 1.00 93.62 93 SER A C 1
ATOM 756 O O . SER A 1 93 ? -11.682 6.779 5.482 1.00 93.62 93 SER A O 1
ATOM 758 N N . ILE A 1 94 ? -9.729 7.437 4.588 1.00 91.69 94 ILE A N 1
ATOM 759 C CA . ILE A 1 94 ? -9.039 7.649 5.871 1.00 91.69 94 ILE A CA 1
ATOM 760 C C . ILE A 1 94 ? -9.640 8.849 6.617 1.00 91.69 94 ILE A C 1
ATOM 762 O O . ILE A 1 94 ? -9.897 8.755 7.816 1.00 91.69 94 ILE A O 1
ATOM 766 N N . GLU A 1 95 ? -9.876 9.970 5.931 1.00 92.88 95 GLU A N 1
ATOM 767 C CA . GLU A 1 95 ? -10.468 11.176 6.531 1.00 92.88 95 GLU A CA 1
ATOM 768 C C . GLU A 1 95 ? -11.896 10.929 7.033 1.00 92.88 95 GLU A C 1
ATOM 770 O O . GLU A 1 95 ? -12.254 11.330 8.142 1.00 92.88 95 GLU A O 1
ATOM 775 N N . GLU A 1 96 ? -12.701 10.217 6.246 1.00 93.69 96 GLU A N 1
ATOM 776 C CA . GLU A 1 96 ? -14.094 9.891 6.560 1.00 93.69 96 GLU A CA 1
ATOM 777 C C . GLU A 1 96 ? -14.235 8.687 7.507 1.00 93.69 96 GLU A C 1
ATOM 779 O O . GLU A 1 96 ? -15.349 8.353 7.906 1.00 93.69 96 GLU A O 1
ATOM 784 N N . THR A 1 97 ? -13.130 8.040 7.905 1.00 92.38 97 THR A N 1
ATOM 785 C CA . THR A 1 97 ? -13.130 6.827 8.749 1.00 92.38 97 THR A CA 1
ATOM 786 C C . THR A 1 97 ? -13.951 5.680 8.128 1.00 92.38 97 THR A C 1
ATOM 788 O O . THR A 1 97 ? -14.736 4.993 8.786 1.00 92.38 97 THR A O 1
ATOM 791 N N . THR A 1 98 ? -13.818 5.510 6.811 1.00 93.31 98 THR A N 1
ATOM 792 C CA . THR A 1 98 ? -14.516 4.495 6.004 1.00 93.31 98 THR A CA 1
ATOM 793 C C . THR A 1 98 ? -13.565 3.576 5.234 1.00 93.31 98 THR A C 1
ATOM 795 O O . THR A 1 98 ? -14.015 2.787 4.403 1.00 93.31 98 THR A O 1
ATOM 798 N N . LEU A 1 99 ? -12.263 3.612 5.519 1.00 92.50 99 LEU A N 1
ATOM 799 C CA . LEU A 1 99 ? -11.250 2.761 4.900 1.00 92.50 99 LEU A CA 1
ATOM 800 C C . LEU A 1 99 ? -11.576 1.264 5.027 1.00 92.50 99 LEU A C 1
ATOM 802 O O . LEU A 1 99 ? -11.546 0.562 4.025 1.00 92.50 99 LEU A O 1
ATOM 806 N N . LEU A 1 100 ? -11.946 0.769 6.213 1.00 93.06 100 LEU A N 1
ATOM 807 C CA . LEU A 1 100 ? -12.307 -0.649 6.405 1.00 93.06 100 LEU A CA 1
ATOM 808 C C . LEU A 1 100 ? -13.616 -1.054 5.722 1.00 93.06 100 LEU A C 1
ATOM 810 O O . LEU A 1 100 ? -13.876 -2.242 5.546 1.00 93.06 100 LEU A O 1
ATOM 814 N N . LYS A 1 101 ? -14.454 -0.073 5.380 1.00 91.88 101 LYS A N 1
ATOM 815 C CA . LYS A 1 101 ? -15.697 -0.289 4.642 1.00 91.88 101 LYS A CA 1
ATOM 816 C C . LYS A 1 101 ? -15.437 -0.333 3.138 1.00 91.88 101 LYS A C 1
ATOM 818 O O . LYS A 1 101 ? -15.995 -1.186 2.466 1.00 91.88 101 LYS A O 1
ATOM 823 N N . ASN A 1 102 ? -14.621 0.588 2.631 1.00 93.00 102 ASN A N 1
ATOM 824 C CA . ASN A 1 102 ? -14.398 0.762 1.195 1.00 93.00 102 ASN A CA 1
ATOM 825 C C . ASN A 1 102 ? -13.251 -0.115 0.662 1.00 93.00 102 ASN A C 1
ATOM 827 O O . ASN A 1 102 ? -13.156 -0.310 -0.546 1.00 93.00 102 ASN A O 1
ATOM 831 N N . PHE A 1 103 ? -12.372 -0.617 1.539 1.00 93.62 103 PHE A N 1
ATOM 832 C CA . PHE A 1 103 ? -11.204 -1.406 1.158 1.00 93.62 103 PHE A CA 1
ATOM 833 C C . PHE A 1 103 ? -11.104 -2.720 1.940 1.00 93.62 103 PHE A C 1
ATOM 835 O O . PHE A 1 103 ? -11.039 -2.754 3.172 1.00 93.62 103 PHE A O 1
ATOM 842 N N . ASN A 1 104 ? -10.989 -3.820 1.204 1.00 94.25 104 ASN A N 1
ATOM 843 C CA . ASN A 1 104 ? 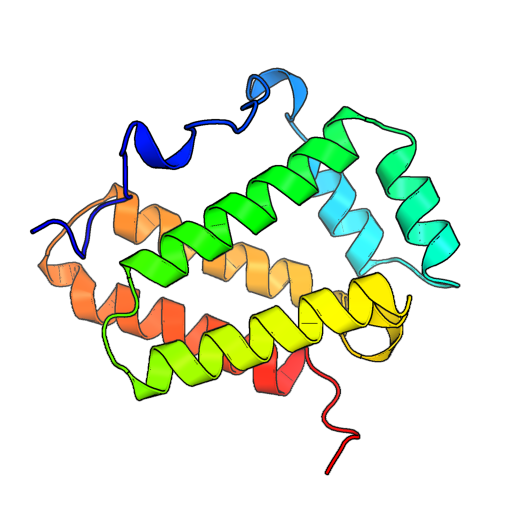-10.785 -5.160 1.724 1.00 94.25 104 ASN A CA 1
ATOM 844 C C . ASN A 1 104 ? -9.328 -5.375 2.174 1.00 94.25 104 ASN A C 1
ATOM 846 O O . ASN A 1 104 ? -8.453 -5.784 1.406 1.00 94.25 104 ASN A O 1
ATOM 850 N N . MET A 1 105 ? -9.071 -5.174 3.468 1.00 93.81 105 MET A N 1
ATOM 851 C CA . MET A 1 105 ? -7.733 -5.333 4.061 1.00 93.81 105 MET A CA 1
ATOM 852 C C . MET A 1 105 ? -7.155 -6.750 3.966 1.00 93.81 105 MET A C 1
ATOM 854 O O . MET A 1 105 ? -5.949 -6.927 4.140 1.00 93.81 105 MET A O 1
ATOM 858 N N . LYS A 1 106 ? -7.962 -7.769 3.643 1.00 94.38 106 LYS A N 1
ATOM 859 C CA . LYS A 1 106 ? -7.467 -9.141 3.442 1.00 94.38 106 LYS A CA 1
ATOM 860 C C . LYS A 1 106 ? -6.565 -9.265 2.213 1.00 94.38 106 LYS A C 1
ATOM 862 O O . LYS A 1 106 ? -5.747 -10.181 2.169 1.00 94.38 106 LYS A O 1
ATOM 867 N N . VAL A 1 107 ? -6.688 -8.343 1.255 1.00 95.69 107 VAL A N 1
ATOM 868 C CA . VAL A 1 107 ? -5.879 -8.280 0.024 1.00 95.69 107 VAL A CA 1
ATOM 869 C C . VAL A 1 107 ? -4.555 -7.546 0.246 1.00 95.69 107 VAL A C 1
ATOM 871 O O . VAL A 1 107 ? -3.580 -7.779 -0.469 1.00 95.69 107 VAL A O 1
ATOM 874 N N . LEU A 1 108 ? -4.462 -6.727 1.298 1.00 94.06 108 LEU A N 1
ATOM 875 C CA . LEU A 1 108 ? -3.282 -5.915 1.603 1.00 94.06 108 LEU A CA 1
ATOM 876 C C . LEU A 1 108 ? -1.962 -6.721 1.680 1.00 94.06 108 LEU A C 1
ATOM 878 O O . LEU A 1 108 ? -0.953 -6.234 1.168 1.00 94.06 108 LEU A O 1
ATOM 882 N N . PRO A 1 109 ? -1.912 -7.954 2.236 1.00 95.31 109 PRO A N 1
ATOM 883 C CA . PRO A 1 109 ? -0.704 -8.781 2.191 1.00 95.31 109 PRO A CA 1
ATOM 884 C C . PRO A 1 109 ? -0.276 -9.181 0.776 1.00 95.31 109 PRO A C 1
ATOM 886 O O . PRO A 1 109 ? 0.921 -9.213 0.499 1.00 95.31 109 PRO A O 1
ATOM 889 N N . ALA A 1 110 ? -1.224 -9.469 -0.121 1.00 95.75 110 ALA A N 1
ATOM 890 C CA . ALA A 1 110 ? -0.917 -9.786 -1.514 1.00 95.75 110 ALA A CA 1
ATOM 891 C C . ALA A 1 110 ? -0.381 -8.547 -2.248 1.00 95.75 110 ALA A C 1
ATOM 893 O O . ALA A 1 110 ? 0.613 -8.637 -2.967 1.00 95.75 110 ALA A O 1
ATOM 894 N N . LEU A 1 111 ? -0.964 -7.373 -1.977 1.00 95.88 111 LEU A N 1
ATOM 895 C CA . LEU A 1 111 ? -0.469 -6.102 -2.506 1.00 95.88 111 LEU A CA 1
ATOM 896 C C . LEU A 1 111 ? 0.954 -5.814 -2.022 1.00 95.88 111 LEU A C 1
ATOM 898 O O . LEU A 1 111 ? 1.810 -5.426 -2.811 1.00 95.88 111 LEU A O 1
ATOM 902 N N . HIS A 1 112 ? 1.236 -6.062 -0.743 1.00 95.06 112 HIS A N 1
ATOM 903 C CA . HIS A 1 112 ? 2.575 -5.904 -0.182 1.00 95.06 112 HIS A CA 1
ATOM 904 C C . HIS A 1 112 ? 3.619 -6.784 -0.888 1.00 95.06 112 HIS A C 1
ATOM 906 O O . HIS A 1 112 ? 4.713 -6.304 -1.174 1.00 95.06 112 HIS A O 1
ATOM 912 N N . VAL A 1 113 ? 3.286 -8.035 -1.228 1.00 95.75 113 VAL A N 1
ATOM 913 C CA . VAL A 1 113 ? 4.183 -8.907 -2.009 1.00 95.75 113 VAL A CA 1
ATOM 914 C C . VAL A 1 113 ? 4.488 -8.297 -3.379 1.00 95.75 113 VAL A C 1
ATOM 916 O O . VAL A 1 113 ? 5.645 -8.278 -3.790 1.00 95.75 113 VAL A O 1
ATOM 919 N N . LYS A 1 114 ? 3.484 -7.732 -4.059 1.00 95.12 114 LYS A N 1
ATOM 920 C CA . LYS A 1 114 ? 3.678 -7.064 -5.355 1.00 95.12 114 LYS A CA 1
ATOM 921 C C . LYS A 1 114 ? 4.510 -5.786 -5.264 1.00 95.12 114 LYS A C 1
ATOM 923 O O . LYS A 1 114 ? 5.321 -5.519 -6.145 1.00 95.12 114 LYS A O 1
ATOM 928 N N . VAL A 1 115 ? 4.372 -5.033 -4.174 1.00 94.44 115 VAL A N 1
ATOM 929 C CA . VAL A 1 115 ? 5.227 -3.867 -3.901 1.00 94.44 115 VAL A CA 1
ATOM 930 C C . VAL A 1 115 ? 6.684 -4.287 -3.680 1.00 94.44 115 VAL A C 1
ATOM 932 O O . VAL A 1 115 ? 7.580 -3.592 -4.153 1.00 94.44 115 VAL A O 1
ATOM 935 N N . ILE A 1 116 ? 6.934 -5.414 -3.001 1.00 94.44 116 ILE A N 1
ATOM 936 C CA . ILE A 1 116 ? 8.291 -5.965 -2.854 1.00 94.44 116 ILE A CA 1
ATOM 937 C C . ILE A 1 116 ? 8.854 -6.372 -4.218 1.00 94.44 116 ILE A C 1
ATOM 939 O O . ILE A 1 116 ? 9.955 -5.946 -4.547 1.00 94.44 116 ILE A O 1
ATOM 943 N N . GLU A 1 117 ? 8.088 -7.113 -5.027 1.00 94.88 117 GLU A N 1
ATOM 944 C CA . GLU A 1 117 ? 8.491 -7.517 -6.386 1.00 94.88 117 GLU A CA 1
ATOM 945 C C . GLU A 1 117 ? 8.878 -6.293 -7.235 1.00 94.88 117 GLU A C 1
ATOM 947 O O . GLU A 1 117 ? 9.929 -6.269 -7.875 1.00 94.88 117 GLU A O 1
ATOM 952 N N . LEU A 1 118 ? 8.073 -5.226 -7.182 1.00 94.06 118 LEU A N 1
ATOM 953 C CA . LEU A 1 118 ? 8.390 -3.962 -7.842 1.00 94.06 118 LEU A CA 1
ATOM 954 C C . LEU A 1 118 ? 9.687 -3.341 -7.298 1.00 94.06 118 LEU A C 1
ATOM 956 O O . LEU A 1 118 ? 10.535 -2.921 -8.082 1.00 94.06 118 LEU A O 1
ATOM 960 N N . ALA A 1 119 ? 9.853 -3.268 -5.976 1.00 92.12 119 ALA A N 1
ATOM 961 C CA . ALA A 1 119 ? 11.039 -2.679 -5.360 1.00 92.12 119 ALA A CA 1
ATOM 962 C C . ALA A 1 119 ? 12.322 -3.440 -5.731 1.00 92.12 119 ALA A C 1
ATOM 964 O O . ALA A 1 119 ? 13.326 -2.808 -6.049 1.00 92.12 119 ALA A O 1
ATOM 965 N N . GLU A 1 120 ? 12.285 -4.773 -5.748 1.00 93.31 120 GLU A N 1
ATOM 966 C CA . GLU A 1 120 ? 13.407 -5.624 -6.160 1.00 93.31 120 GLU A CA 1
ATOM 967 C C . GLU A 1 120 ? 13.809 -5.350 -7.615 1.00 93.31 120 GLU A C 1
ATOM 969 O O . GLU A 1 120 ? 14.983 -5.094 -7.884 1.00 93.31 120 GLU A O 1
ATOM 974 N N . LEU A 1 121 ? 12.838 -5.275 -8.534 1.00 92.62 121 LEU A N 1
ATOM 975 C CA . LEU A 1 121 ? 13.093 -4.945 -9.942 1.00 92.62 121 LEU A CA 1
ATOM 976 C C . LEU A 1 121 ? 13.747 -3.564 -10.119 1.00 92.62 121 LEU A C 1
ATOM 978 O O . LEU A 1 121 ? 14.618 -3.394 -10.973 1.00 92.62 121 LEU A O 1
ATOM 982 N N . LEU A 1 122 ? 13.335 -2.575 -9.321 1.00 89.25 122 LEU A N 1
ATOM 983 C CA . LEU A 1 122 ? 13.894 -1.218 -9.357 1.00 89.25 122 LEU A CA 1
ATOM 984 C C . LEU A 1 122 ? 15.289 -1.135 -8.727 1.00 89.25 122 LEU A C 1
ATOM 986 O O . LEU A 1 122 ? 16.095 -0.298 -9.132 1.00 89.25 122 LEU A O 1
ATOM 990 N N . ILE A 1 123 ? 15.574 -1.968 -7.724 1.00 88.06 123 ILE A N 1
ATOM 991 C CA . ILE A 1 123 ? 16.901 -2.068 -7.106 1.00 88.06 123 ILE A CA 1
ATOM 992 C C . ILE A 1 123 ? 17.883 -2.749 -8.062 1.00 88.06 123 ILE A C 1
ATOM 994 O O . ILE A 1 123 ? 19.018 -2.290 -8.177 1.00 88.06 123 ILE A O 1
ATOM 998 N N . GLU A 1 124 ? 17.454 -3.805 -8.764 1.00 90.50 124 GLU A N 1
ATOM 999 C CA . GLU A 1 124 ? 18.261 -4.461 -9.802 1.00 90.50 124 GLU A CA 1
ATOM 1000 C C . GLU A 1 124 ? 18.659 -3.483 -10.909 1.00 90.50 124 GLU A C 1
ATOM 1002 O O . GLU A 1 124 ? 19.798 -3.506 -11.376 1.00 90.50 124 GLU A O 1
ATOM 1007 N N . GLY A 1 125 ? 17.736 -2.610 -11.321 1.00 83.44 125 GLY A N 1
ATOM 1008 C CA . GLY A 1 125 ? 18.057 -1.522 -12.237 1.00 83.44 125 GLY A CA 1
ATOM 1009 C C . GLY A 1 125 ? 18.328 -1.937 -13.684 1.00 83.44 125 GLY A C 1
ATOM 1010 O O . GLY A 1 125 ? 18.801 -1.130 -14.491 1.00 83.44 125 GLY A O 1
ATOM 1011 N N . ASP A 1 126 ? 18.051 -3.195 -14.027 1.00 87.62 126 ASP A N 1
ATOM 1012 C CA . ASP A 1 126 ? 18.253 -3.719 -15.371 1.00 87.62 126 ASP A CA 1
ATOM 1013 C C . ASP A 1 126 ? 17.232 -3.110 -16.346 1.00 87.62 126 ASP A C 1
ATOM 1015 O O . ASP A 1 126 ? 16.013 -3.187 -16.163 1.00 87.62 126 ASP A O 1
ATOM 1019 N N . LYS A 1 127 ? 17.728 -2.514 -17.432 1.00 80.62 127 LYS A N 1
ATOM 1020 C CA . LYS A 1 127 ? 16.886 -1.897 -18.464 1.00 80.62 127 LYS A CA 1
ATOM 1021 C C . LYS A 1 127 ? 16.016 -2.926 -19.185 1.00 80.62 127 LYS A C 1
ATOM 1023 O O . LYS A 1 127 ? 14.926 -2.568 -19.641 1.00 80.62 127 LYS A O 1
ATOM 1028 N N . ASP A 1 128 ? 16.441 -4.186 -19.230 1.00 85.44 128 ASP A N 1
ATOM 1029 C CA . ASP A 1 128 ? 15.684 -5.267 -19.859 1.00 85.44 128 ASP A CA 1
ATOM 1030 C C . ASP A 1 128 ? 14.453 -5.672 -19.022 1.00 85.44 128 ASP A C 1
ATOM 1032 O O . ASP A 1 128 ? 13.458 -6.176 -19.555 1.00 85.44 128 ASP A O 1
ATOM 1036 N N . ASN A 1 129 ? 14.430 -5.327 -17.728 1.00 87.69 129 ASN A N 1
ATOM 1037 C CA . ASN A 1 129 ? 13.297 -5.563 -16.830 1.00 87.69 129 ASN A CA 1
ATOM 1038 C C . ASN A 1 129 ? 12.127 -4.580 -17.027 1.00 87.69 129 ASN A C 1
ATOM 1040 O O . ASN A 1 129 ? 11.127 -4.680 -16.316 1.00 87.69 129 ASN A O 1
ATOM 1044 N N . ARG A 1 130 ? 12.171 -3.668 -18.011 1.00 85.94 130 ARG A N 1
ATOM 1045 C CA . ARG A 1 130 ? 11.081 -2.701 -18.269 1.00 85.94 130 ARG A CA 1
ATOM 1046 C C . ARG A 1 130 ? 9.703 -3.346 -18.389 1.00 85.94 130 ARG A C 1
ATOM 1048 O O . ARG A 1 130 ? 8.732 -2.839 -17.834 1.00 85.94 130 ARG A O 1
ATOM 1055 N N . HIS A 1 131 ? 9.623 -4.469 -19.094 1.00 89.25 131 HIS A N 1
ATOM 1056 C CA . HIS A 1 131 ? 8.377 -5.216 -19.241 1.00 89.25 131 HIS A CA 1
ATOM 1057 C C . HIS A 1 131 ? 7.903 -5.822 -17.909 1.00 89.25 131 HIS A C 1
ATOM 1059 O O . HIS A 1 131 ? 6.705 -5.820 -17.638 1.00 89.25 131 HIS A O 1
ATOM 1065 N N . LYS A 1 132 ? 8.827 -6.283 -17.053 1.00 92.38 132 LYS A N 1
ATOM 1066 C CA . LYS A 1 132 ? 8.512 -6.819 -15.720 1.00 92.38 132 LYS A CA 1
ATOM 1067 C C . LYS A 1 132 ? 8.022 -5.727 -14.777 1.00 92.38 132 LYS A C 1
ATOM 1069 O O . LYS A 1 132 ? 7.040 -5.944 -14.086 1.00 92.38 132 LYS A O 1
ATOM 1074 N N . VAL A 1 133 ? 8.641 -4.545 -14.799 1.00 91.38 133 VAL A N 1
ATOM 1075 C CA . VAL A 1 133 ? 8.192 -3.389 -14.002 1.00 91.38 133 VAL A CA 1
ATOM 1076 C C . VAL A 1 133 ? 6.797 -2.944 -14.429 1.00 91.38 133 VAL A C 1
ATOM 1078 O O . VAL A 1 133 ? 5.930 -2.753 -13.581 1.00 91.38 133 VAL A O 1
ATOM 1081 N N . ALA A 1 134 ? 6.544 -2.838 -15.738 1.00 90.19 134 ALA A N 1
ATOM 1082 C CA . ALA A 1 134 ? 5.211 -2.519 -16.245 1.00 90.19 134 ALA A CA 1
ATOM 1083 C C . ALA A 1 134 ? 4.177 -3.571 -15.816 1.00 90.19 134 ALA A C 1
ATOM 1085 O O . ALA A 1 134 ? 3.090 -3.213 -15.372 1.00 90.19 134 ALA A O 1
ATOM 1086 N N . LYS A 1 135 ? 4.535 -4.858 -15.889 1.00 92.62 135 LYS A N 1
ATOM 1087 C CA . LYS A 1 135 ? 3.684 -5.951 -15.418 1.00 92.62 135 LYS A CA 1
ATOM 1088 C C . LYS A 1 135 ? 3.411 -5.865 -13.914 1.00 92.62 135 LYS A C 1
ATOM 1090 O O . LYS A 1 135 ? 2.260 -5.957 -13.525 1.00 92.62 135 LYS A O 1
ATOM 1095 N N . ALA A 1 136 ? 4.425 -5.639 -13.080 1.00 93.94 136 ALA A N 1
ATOM 1096 C CA . ALA A 1 136 ? 4.247 -5.510 -11.634 1.00 93.94 136 ALA A CA 1
ATOM 1097 C C . ALA A 1 136 ? 3.305 -4.347 -11.277 1.00 93.94 136 ALA A C 1
ATOM 1099 O O . ALA A 1 136 ? 2.432 -4.501 -10.428 1.00 93.94 136 ALA A O 1
ATOM 1100 N N . LEU A 1 137 ? 3.428 -3.207 -11.968 1.00 92.94 137 LEU A N 1
ATOM 1101 C CA . LEU A 1 137 ? 2.515 -2.072 -11.803 1.00 92.94 137 LEU A CA 1
ATOM 1102 C C . LEU A 1 137 ? 1.075 -2.409 -12.219 1.00 92.94 137 LEU A C 1
ATOM 1104 O O . LEU A 1 137 ? 0.142 -2.015 -11.522 1.00 92.94 137 LEU A O 1
ATOM 1108 N N . LEU A 1 138 ? 0.892 -3.136 -13.326 1.00 92.12 138 LEU A N 1
ATOM 1109 C CA . LEU A 1 138 ? -0.426 -3.600 -13.775 1.00 92.12 138 LEU A CA 1
ATOM 1110 C C . LEU A 1 138 ? -1.036 -4.603 -12.790 1.00 92.12 138 LEU A C 1
ATOM 1112 O O . LEU A 1 138 ? -2.162 -4.392 -12.355 1.00 92.12 138 LEU A O 1
ATOM 1116 N N . ASP A 1 139 ? -0.279 -5.616 -12.363 1.00 94.69 139 ASP A N 1
ATOM 1117 C CA . ASP A 1 139 ? -0.712 -6.600 -11.365 1.00 94.69 139 ASP A CA 1
ATOM 1118 C C . ASP A 1 139 ? -1.147 -5.902 -10.058 1.00 94.69 139 ASP A C 1
ATOM 1120 O O . ASP A 1 139 ? -2.164 -6.255 -9.464 1.00 94.69 139 ASP A O 1
ATOM 1124 N N . MET A 1 140 ? -0.395 -4.890 -9.600 1.00 94.19 140 MET A N 1
ATOM 1125 C CA . MET A 1 140 ? -0.768 -4.085 -8.429 1.00 94.19 140 MET A CA 1
ATOM 1126 C C . MET A 1 140 ? -2.072 -3.319 -8.649 1.00 94.19 140 MET A C 1
ATOM 1128 O O . MET A 1 140 ? -2.902 -3.244 -7.745 1.00 94.19 140 MET A O 1
ATOM 1132 N N . PHE A 1 141 ? -2.234 -2.720 -9.827 1.00 91.62 141 PHE A N 1
ATOM 1133 C CA . PHE A 1 141 ? -3.416 -1.943 -10.169 1.00 91.62 141 PHE A CA 1
ATOM 1134 C C . PHE A 1 141 ? -4.671 -2.819 -10.234 1.00 91.62 141 PHE A C 1
ATOM 1136 O O . PHE A 1 141 ? -5.692 -2.470 -9.642 1.00 91.62 141 PHE A O 1
ATOM 1143 N N . GLU A 1 142 ? -4.583 -3.972 -10.895 1.00 92.62 142 GLU A N 1
ATOM 1144 C CA . GLU A 1 142 ? -5.669 -4.950 -10.980 1.00 92.62 142 GLU A CA 1
ATOM 1145 C C . GLU A 1 142 ? -6.057 -5.464 -9.595 1.00 92.62 142 GLU A C 1
ATOM 1147 O O . GLU A 1 142 ? -7.236 -5.491 -9.261 1.00 92.62 142 GLU A O 1
ATOM 1152 N N . LEU A 1 143 ? -5.075 -5.785 -8.751 1.00 94.94 143 LEU A N 1
ATOM 1153 C CA . LEU A 1 143 ? -5.328 -6.249 -7.389 1.00 94.94 143 LEU A CA 1
ATOM 1154 C C . LEU A 1 143 ? -6.038 -5.184 -6.535 1.00 94.94 143 LEU A C 1
ATOM 1156 O O . LEU A 1 143 ? -6.937 -5.497 -5.756 1.00 94.94 143 LEU A O 1
ATOM 1160 N N . VAL A 1 144 ? -5.644 -3.912 -6.666 1.00 93.81 144 VAL A N 1
ATOM 1161 C CA . VAL A 1 144 ? -6.298 -2.821 -5.931 1.00 93.81 144 VAL A CA 1
ATOM 1162 C C . VAL A 1 144 ? -7.724 -2.605 -6.429 1.00 93.81 144 VAL A C 1
ATOM 1164 O O . VAL A 1 144 ? -8.636 -2.497 -5.617 1.00 93.81 144 VAL A O 1
ATOM 1167 N N . THR A 1 145 ? -7.924 -2.550 -7.741 1.00 92.25 145 THR A N 1
ATOM 1168 C CA . THR A 1 145 ? -9.226 -2.199 -8.324 1.00 92.25 145 THR A CA 1
ATOM 1169 C C . THR A 1 145 ? -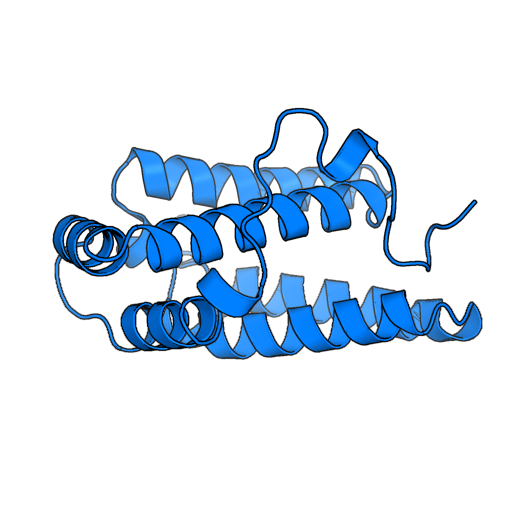10.243 -3.330 -8.268 1.00 92.25 145 THR A C 1
ATOM 1171 O O . THR A 1 145 ? -11.392 -3.067 -7.942 1.00 92.25 145 THR A O 1
ATOM 1174 N N . ASN A 1 146 ? -9.834 -4.572 -8.531 1.00 91.94 146 ASN A N 1
ATOM 1175 C CA . ASN A 1 146 ? -10.759 -5.701 -8.632 1.00 91.94 146 ASN A CA 1
ATOM 1176 C C . ASN A 1 146 ? -10.995 -6.414 -7.295 1.00 91.94 146 ASN A C 1
ATOM 1178 O O . ASN A 1 146 ? -12.098 -6.894 -7.046 1.00 91.94 146 ASN A O 1
ATOM 1182 N N . ASP A 1 147 ? -9.962 -6.523 -6.451 1.00 93.00 147 ASP A N 1
ATOM 1183 C CA . ASP A 1 147 ? -10.021 -7.360 -5.244 1.00 93.00 147 ASP A CA 1
ATOM 1184 C C . ASP A 1 147 ? -10.067 -6.543 -3.945 1.00 93.00 147 ASP A C 1
ATOM 1186 O O . ASP A 1 147 ? -10.615 -6.999 -2.930 1.00 93.00 147 ASP A O 1
ATOM 1190 N N . MET A 1 148 ? -9.449 -5.355 -3.941 1.00 93.38 148 MET A N 1
ATOM 1191 C CA . MET A 1 148 ? -9.307 -4.541 -2.735 1.00 93.38 148 MET A CA 1
ATOM 1192 C C . MET A 1 148 ? -10.383 -3.464 -2.602 1.00 93.38 148 MET A C 1
ATOM 1194 O O . MET A 1 148 ? -10.899 -3.292 -1.503 1.00 93.38 148 MET A O 1
ATOM 1198 N N . MET A 1 149 ? -10.697 -2.719 -3.658 1.00 92.38 149 MET A N 1
ATOM 1199 C CA . MET A 1 149 ? -11.730 -1.682 -3.632 1.00 92.38 149 MET A CA 1
ATOM 1200 C C . MET A 1 149 ? -13.115 -2.322 -3.722 1.00 92.38 149 MET A C 1
ATOM 1202 O O . MET A 1 149 ? -13.362 -3.152 -4.590 1.00 92.38 149 MET A O 1
ATOM 1206 N N . ASP A 1 150 ? -14.020 -1.945 -2.821 1.00 78.50 150 ASP A N 1
ATOM 1207 C CA . ASP A 1 150 ? -15.415 -2.362 -2.927 1.00 78.50 150 ASP A CA 1
ATOM 1208 C C . ASP A 1 150 ? -16.119 -1.491 -3.976 1.00 78.50 150 ASP A C 1
ATOM 1210 O O . ASP A 1 150 ? -16.327 -0.291 -3.778 1.00 78.50 150 ASP A O 1
ATOM 1214 N N . ASP A 1 151 ? -16.475 -2.105 -5.103 1.00 58.69 151 ASP A N 1
ATOM 1215 C CA . ASP A 1 151 ? -17.048 -1.459 -6.291 1.00 58.69 151 ASP A CA 1
ATOM 1216 C C . ASP A 1 151 ? -18.530 -1.063 -6.102 1.00 58.69 151 ASP A C 1
ATOM 1218 O O . ASP A 1 151 ? -19.251 -0.771 -7.054 1.00 58.69 151 ASP A O 1
ATOM 1222 N N . SER A 1 152 ? -19.016 -1.009 -4.855 1.00 49.09 152 SER A N 1
ATOM 1223 C CA . SER A 1 152 ? -20.402 -0.681 -4.488 1.00 49.09 152 SER A CA 1
ATOM 1224 C C . SER A 1 152 ? -20.799 0.790 -4.744 1.00 49.09 152 SER A C 1
ATOM 1226 O O . SER A 1 152 ? -21.755 1.302 -4.155 1.00 49.09 152 SER A O 1
ATOM 1228 N N . ARG A 1 153 ? -20.085 1.485 -5.643 1.00 47.31 153 ARG A N 1
ATOM 1229 C CA . ARG A 1 153 ? -20.333 2.870 -6.079 1.00 47.31 153 ARG A CA 1
ATOM 1230 C C . ARG A 1 153 ? -20.560 3.029 -7.592 1.00 47.31 153 ARG A C 1
ATOM 1232 O O . ARG A 1 153 ? -20.419 4.149 -8.089 1.00 47.31 153 ARG A O 1
ATOM 1239 N N . TYR A 1 154 ? -20.985 1.971 -8.285 1.00 35.97 154 TYR A N 1
ATOM 1240 C CA . TYR A 1 154 ? -21.617 2.057 -9.609 1.00 35.97 154 TYR A CA 1
ATOM 1241 C C . TYR A 1 154 ? -22.978 1.361 -9.638 1.00 35.97 154 TYR A C 1
ATOM 1243 O O . TYR A 1 154 ? -23.097 0.251 -9.074 1.00 35.97 154 TYR A O 1
#